Protein AF-A0A947ZCS8-F1 (afdb_monomer)

Secondary structure (DSSP, 8-state):
--EEPTTT-PEEPS--EEGGGTEEE-TTT--EEEGGGTS-S-------------PPPPTTEEEEEETTEEEEEE----THHHHHHHHHHHHHHHHHHHHHHHHHTTT--

Structure (mmCIF, N/CA/C/O backbone):
data_AF-A0A947ZCS8-F1
#
_entry.id   AF-A0A947ZCS8-F1
#
loop_
_atom_site.group_PDB
_atom_site.id
_atom_site.type_symbol
_atom_site.label_atom_id
_atom_site.label_alt_id
_atom_site.label_comp_id
_atom_site.label_asym_id
_atom_site.label_entity_id
_atom_site.label_seq_id
_atom_site.pdbx_PDB_ins_code
_atom_site.Cartn_x
_atom_site.Cartn_y
_atom_site.Cartn_z
_atom_site.occupancy
_atom_site.B_iso_or_equiv
_atom_site.auth_seq_id
_atom_site.auth_comp_id
_atom_site.auth_asym_id
_atom_site.auth_atom_id
_atom_site.pdbx_PDB_model_num
ATOM 1 N N . MET A 1 1 ? -24.624 -8.240 54.701 1.00 46.59 1 MET A N 1
ATOM 2 C CA . MET A 1 1 ? -23.901 -6.955 54.565 1.00 46.59 1 MET A CA 1
ATOM 3 C C . MET A 1 1 ? -24.936 -5.843 54.502 1.00 46.59 1 MET A C 1
ATOM 5 O O . MET A 1 1 ? -25.650 -5.773 53.514 1.00 46.59 1 MET A O 1
ATOM 9 N N . SER A 1 2 ? -25.071 -5.032 55.552 1.00 52.62 2 SER A N 1
ATOM 10 C CA . SER A 1 2 ? -25.944 -3.850 55.554 1.00 52.62 2 SER A CA 1
ATOM 11 C C . SER A 1 2 ? -25.149 -2.638 55.067 1.00 52.62 2 SER A C 1
ATOM 13 O O . SER A 1 2 ? -24.182 -2.234 55.714 1.00 52.62 2 SER A O 1
ATOM 15 N N . THR A 1 3 ? -25.518 -2.061 53.926 1.00 63.78 3 THR A N 1
ATOM 16 C CA . THR A 1 3 ? -24.895 -0.828 53.424 1.00 63.78 3 THR A CA 1
ATOM 17 C C . THR A 1 3 ? -25.665 0.381 53.941 1.00 63.78 3 THR A C 1
ATOM 19 O O . THR A 1 3 ? -26.849 0.546 53.650 1.00 63.78 3 THR A O 1
ATOM 22 N N . ASN A 1 4 ? -25.008 1.235 54.726 1.00 69.75 4 ASN A N 1
ATOM 23 C CA . ASN A 1 4 ? -25.602 2.484 55.199 1.00 69.75 4 ASN A CA 1
ATOM 24 C C . ASN A 1 4 ? -25.656 3.512 54.064 1.00 69.75 4 ASN A C 1
ATOM 26 O O . ASN A 1 4 ? -24.737 3.608 53.251 1.00 69.75 4 ASN A O 1
ATOM 30 N N . CYS A 1 5 ? -26.716 4.317 54.023 1.00 69.31 5 CYS A N 1
ATOM 31 C CA . CYS A 1 5 ? -26.818 5.402 53.057 1.00 69.31 5 CYS A CA 1
ATOM 32 C C . CYS A 1 5 ? -25.745 6.467 53.314 1.00 69.31 5 CYS A C 1
ATOM 34 O O . CYS A 1 5 ? -25.681 7.025 54.408 1.00 69.31 5 CYS A O 1
ATOM 36 N N . ALA A 1 6 ? -24.971 6.831 52.288 1.00 68.50 6 ALA A N 1
ATOM 37 C CA . ALA A 1 6 ? -23.946 7.873 52.394 1.00 68.50 6 ALA A CA 1
ATOM 38 C C . ALA A 1 6 ? -24.508 9.242 52.831 1.00 68.50 6 ALA A C 1
ATOM 40 O O . ALA A 1 6 ? -23.808 10.016 53.479 1.00 68.50 6 ALA A O 1
ATOM 41 N N . LYS A 1 7 ? -25.779 9.532 52.511 1.00 69.75 7 LYS A N 1
ATOM 42 C CA . LYS A 1 7 ? -26.406 10.836 52.768 1.00 69.75 7 LYS A CA 1
ATOM 43 C C . LYS A 1 7 ? -27.170 10.905 54.093 1.00 69.75 7 LYS A C 1
ATOM 45 O O . LYS A 1 7 ? -27.037 11.884 54.813 1.00 69.75 7 LYS A O 1
ATOM 50 N N . CYS A 1 8 ? -27.967 9.886 54.427 1.00 74.12 8 CYS A N 1
ATOM 51 C CA . CYS A 1 8 ? -28.808 9.899 55.635 1.00 74.12 8 CYS A CA 1
ATOM 52 C C . CYS A 1 8 ? -28.356 8.924 56.731 1.00 74.12 8 CYS A C 1
ATOM 54 O O . CYS A 1 8 ? -28.992 8.862 57.779 1.00 74.12 8 CYS A O 1
ATOM 56 N N . LYS A 1 9 ? -27.283 8.154 56.496 1.00 70.62 9 LYS A N 1
ATOM 57 C CA . LYS A 1 9 ? -26.672 7.173 57.414 1.00 70.62 9 LYS A CA 1
ATOM 58 C C . LYS A 1 9 ? -27.597 6.069 57.944 1.00 70.62 9 LYS A C 1
ATOM 60 O O . LYS A 1 9 ? -27.141 5.230 58.712 1.00 70.62 9 LYS A O 1
ATOM 65 N N . LYS A 1 10 ? -28.856 6.013 57.503 1.00 72.94 10 LYS A N 1
ATOM 66 C CA . LYS A 1 10 ? -29.769 4.905 57.798 1.00 72.94 10 LYS A CA 1
ATOM 67 C C . LYS A 1 10 ? -29.370 3.657 57.008 1.00 72.94 10 LYS A C 1
ATOM 69 O O . LYS A 1 10 ? -28.866 3.760 55.885 1.00 72.94 10 LYS A O 1
ATOM 74 N N . THR A 1 11 ? -29.600 2.492 57.604 1.00 67.50 11 THR A N 1
ATOM 75 C CA . THR A 1 11 ? -29.371 1.180 56.993 1.00 67.50 11 THR A CA 1
ATOM 76 C C . THR A 1 11 ? -30.272 1.026 55.772 1.00 67.50 11 THR A C 1
ATOM 78 O O . THR A 1 11 ? -31.490 1.175 55.885 1.00 67.50 11 THR A O 1
ATOM 81 N N . MET A 1 12 ? -29.691 0.778 54.596 1.00 65.88 12 MET A N 1
ATOM 82 C CA . MET A 1 12 ? -30.485 0.443 53.417 1.00 65.88 12 MET A CA 1
ATOM 83 C C . MET A 1 12 ? -30.801 -1.051 53.436 1.00 65.88 12 MET A C 1
ATOM 85 O O . MET A 1 12 ? -29.880 -1.868 53.414 1.00 65.88 12 MET A O 1
ATOM 89 N N . ASP A 1 13 ? -32.088 -1.390 53.455 1.00 60.50 13 ASP A N 1
ATOM 90 C CA . ASP A 1 13 ? -32.547 -2.745 53.156 1.00 60.50 13 ASP A CA 1
ATOM 91 C C . ASP A 1 13 ? -32.549 -2.967 51.639 1.00 60.50 13 ASP A C 1
ATOM 93 O O . ASP A 1 13 ? -32.902 -2.071 50.869 1.00 60.50 13 ASP A O 1
ATOM 97 N N . ALA A 1 14 ? -32.138 -4.157 51.202 1.00 57.62 14 ALA A N 1
ATOM 98 C CA . ALA A 1 14 ? -31.785 -4.491 49.816 1.00 57.62 14 ALA A CA 1
ATOM 99 C C . ALA A 1 14 ? -32.966 -4.537 48.811 1.00 57.62 14 ALA A C 1
ATOM 101 O O . ALA A 1 14 ? -32.847 -5.152 47.753 1.00 57.62 14 ALA A O 1
ATOM 102 N N . ALA A 1 15 ? -34.112 -3.927 49.128 1.00 55.06 15 ALA A N 1
ATOM 103 C CA . ALA A 1 15 ? -35.378 -4.183 48.444 1.00 55.06 15 ALA A CA 1
ATOM 104 C C . ALA A 1 15 ? -35.663 -3.320 47.190 1.00 55.06 15 ALA A C 1
ATOM 106 O O . ALA A 1 15 ? -36.224 -3.877 46.247 1.00 55.06 15 ALA A O 1
ATOM 107 N N . PRO A 1 16 ? -35.283 -2.028 47.069 1.00 62.16 16 PRO A N 1
ATOM 108 C CA . PRO A 1 16 ? -35.516 -1.288 45.827 1.00 62.16 16 PRO A CA 1
ATOM 109 C C . PRO A 1 16 ? -34.217 -1.085 45.034 1.00 62.16 16 PRO A C 1
ATOM 111 O O . PRO A 1 16 ? -33.504 -0.088 45.173 1.00 62.16 16 PRO A O 1
ATOM 114 N N . TYR A 1 17 ? -33.923 -2.052 44.166 1.00 61.19 17 TYR A N 1
ATOM 115 C CA . TYR A 1 17 ? -32.908 -1.943 43.119 1.00 61.19 17 TYR A CA 1
ATOM 116 C C . TYR A 1 17 ? -33.567 -1.479 41.816 1.00 61.19 17 TYR A C 1
ATOM 118 O O . TYR A 1 17 ? -34.459 -2.148 41.294 1.00 61.19 17 TYR A O 1
ATOM 126 N N . SER A 1 18 ? -33.122 -0.339 41.280 1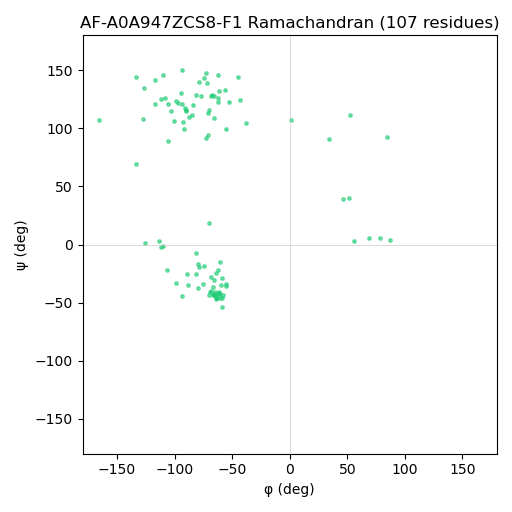.00 63.50 18 SER A N 1
ATOM 127 C CA . SER A 1 18 ? -33.547 0.107 39.952 1.00 63.50 18 SER A CA 1
ATOM 128 C C . SER A 1 18 ? -32.620 -0.498 38.902 1.00 63.50 18 SER A C 1
ATOM 130 O O . SER A 1 18 ? -31.449 -0.118 38.799 1.00 63.50 18 SER A O 1
ATOM 132 N N . LYS A 1 19 ? -33.155 -1.445 38.122 1.00 60.59 19 LYS A N 1
ATOM 133 C CA . LYS A 1 19 ? -32.438 -2.111 37.021 1.00 60.59 19 LYS A CA 1
ATOM 134 C C . LYS A 1 19 ? -31.971 -1.121 35.954 1.00 60.59 19 LYS A C 1
ATOM 136 O O . LYS A 1 19 ? -30.880 -1.283 35.424 1.00 60.59 19 LYS A O 1
ATOM 141 N N . GLU A 1 20 ? -32.751 -0.075 35.689 1.00 60.47 20 GLU A N 1
ATOM 142 C CA . GLU A 1 20 ? -32.446 0.926 34.656 1.00 60.47 20 GLU A CA 1
ATOM 143 C C . GLU A 1 20 ? -31.228 1.791 34.999 1.00 60.47 20 GLU A C 1
ATOM 145 O O . GLU A 1 20 ? -30.531 2.277 34.112 1.00 60.47 20 GLU A O 1
ATOM 150 N N . HIS A 1 21 ? -30.943 1.976 36.289 1.00 58.31 21 HIS A N 1
ATOM 151 C CA . HIS A 1 21 ? -29.848 2.833 36.750 1.00 58.31 21 HIS A CA 1
ATOM 152 C C . HIS A 1 21 ? -28.719 2.074 37.450 1.00 58.31 21 HIS A C 1
ATOM 154 O O . HIS A 1 21 ? -27.782 2.709 37.938 1.00 58.31 21 HIS A O 1
ATOM 160 N N . ASN A 1 22 ? -28.799 0.738 37.516 1.00 68.75 22 ASN A N 1
ATOM 161 C CA . ASN A 1 22 ? -27.834 -0.120 38.214 1.00 68.75 22 ASN A CA 1
ATOM 162 C C . ASN A 1 22 ? -27.481 0.400 39.627 1.00 68.75 22 ASN A C 1
ATOM 164 O O . ASN A 1 22 ? -26.331 0.371 40.082 1.00 68.75 22 ASN A O 1
ATOM 168 N N . ALA A 1 23 ? -28.492 0.914 40.328 1.00 70.88 23 ALA A N 1
ATOM 169 C CA . ALA A 1 23 ? -28.331 1.611 41.595 1.00 70.88 23 ALA A CA 1
ATOM 170 C C . ALA A 1 23 ? -29.343 1.123 42.630 1.00 70.88 23 ALA A C 1
ATOM 172 O O . ALA A 1 23 ? -30.499 0.823 42.321 1.00 70.88 23 ALA A O 1
ATOM 173 N N . LEU A 1 24 ? -28.892 1.074 43.880 1.00 72.44 24 LEU A N 1
ATOM 174 C CA . LEU A 1 24 ? -29.751 0.885 45.038 1.00 72.44 24 LEU A CA 1
ATOM 175 C C . LEU A 1 24 ? -30.372 2.230 45.401 1.00 72.44 24 LEU A C 1
ATOM 177 O O . LEU A 1 24 ? -29.664 3.230 45.544 1.00 72.44 24 LEU A O 1
ATOM 181 N N . VAL A 1 25 ? -31.693 2.261 45.543 1.00 70.56 25 VAL A N 1
ATOM 182 C CA . VAL A 1 25 ? -32.416 3.477 45.917 1.00 70.56 25 VAL A CA 1
ATOM 183 C C . VAL A 1 25 ? -32.618 3.487 47.426 1.00 70.56 25 VAL A C 1
ATOM 185 O O . VAL A 1 25 ? -33.114 2.527 48.008 1.00 70.56 25 VAL A O 1
ATOM 188 N N . CYS A 1 26 ? -32.279 4.587 48.093 1.00 71.56 26 CYS A N 1
ATOM 189 C CA . CYS A 1 26 ? -32.675 4.756 49.484 1.00 71.56 26 CYS A CA 1
ATOM 190 C C . CYS A 1 26 ? -34.184 5.001 49.563 1.00 71.56 26 CYS A C 1
ATOM 192 O O . CYS A 1 26 ? -34.638 6.081 49.189 1.00 71.56 26 CYS A O 1
ATOM 194 N N . GLY A 1 27 ? -34.953 4.072 50.133 1.00 67.44 27 GLY A N 1
ATOM 195 C CA . GLY A 1 27 ? -36.400 4.257 50.315 1.00 67.44 27 GLY A CA 1
ATOM 196 C C . GLY A 1 27 ? -36.789 5.453 51.199 1.00 67.44 27 GLY A C 1
ATOM 197 O O . GLY A 1 27 ? -37.937 5.875 51.180 1.00 67.44 27 GLY A O 1
ATOM 198 N N . HIS A 1 28 ? -35.847 6.023 51.961 1.00 68.75 28 HIS A N 1
ATOM 199 C CA . HIS A 1 28 ? -36.136 7.119 52.888 1.00 68.75 28 HIS A CA 1
ATOM 200 C C . HIS A 1 28 ? -35.795 8.516 52.354 1.00 68.75 28 HIS A C 1
ATOM 202 O O . HIS A 1 28 ? -36.460 9.481 52.711 1.00 68.75 28 HIS A O 1
ATOM 208 N N . CYS A 1 29 ? -34.752 8.652 51.530 1.00 72.06 29 CYS A N 1
ATOM 209 C CA . CYS A 1 29 ? -34.325 9.954 50.996 1.00 72.06 29 CYS A CA 1
ATOM 210 C C . CYS A 1 29 ? -34.225 10.000 49.466 1.00 72.06 29 CYS A C 1
ATOM 212 O O . CYS A 1 29 ? -33.794 11.014 48.922 1.00 72.06 29 CYS A O 1
ATOM 214 N N . GLY A 1 30 ? -34.554 8.904 48.775 1.00 68.56 30 GLY A N 1
ATOM 215 C CA . GLY A 1 30 ? -34.491 8.793 47.315 1.00 68.56 30 GLY A CA 1
ATOM 216 C C . GLY A 1 30 ? -33.074 8.806 46.735 1.00 68.56 30 GLY A C 1
ATOM 217 O O . GLY A 1 30 ? -32.907 8.838 45.521 1.00 68.56 30 GLY A O 1
ATOM 218 N N . TYR A 1 31 ? -32.036 8.799 47.577 1.00 72.38 31 TYR A N 1
ATOM 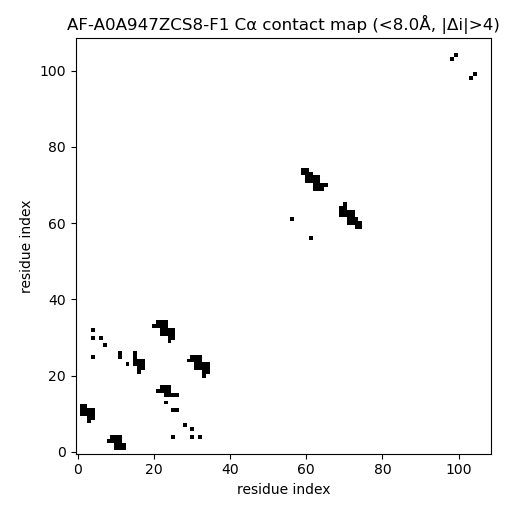219 C CA . TYR A 1 31 ? -30.653 8.838 47.114 1.00 72.38 31 TYR A CA 1
ATOM 220 C C . TYR A 1 31 ? -30.275 7.547 46.376 1.00 72.38 31 TYR A C 1
ATOM 222 O O . TYR A 1 31 ? -30.453 6.455 46.920 1.00 72.38 31 TYR A O 1
ATOM 230 N N . LEU A 1 32 ? -29.725 7.688 45.167 1.00 71.31 32 LEU A N 1
ATOM 231 C CA . LEU A 1 32 ? -29.282 6.587 44.313 1.00 71.31 32 LEU A CA 1
ATOM 232 C C . LEU A 1 32 ? -27.815 6.252 44.594 1.00 71.31 32 LEU A C 1
ATOM 234 O O . LEU A 1 32 ? -26.919 7.048 44.314 1.00 71.31 32 LEU A O 1
ATOM 238 N N . LEU A 1 33 ? -27.566 5.057 45.117 1.00 68.62 33 LEU A N 1
ATOM 239 C CA . LEU A 1 33 ? -26.229 4.526 45.345 1.00 68.62 33 LEU A CA 1
ATOM 240 C C . LEU A 1 33 ? -25.882 3.540 44.222 1.00 68.62 33 LEU A C 1
ATOM 242 O O . LEU A 1 33 ? -26.407 2.427 44.179 1.00 68.62 33 LEU A O 1
ATOM 246 N N . ARG A 1 34 ? -25.005 3.940 43.293 1.00 68.69 34 ARG A N 1
ATOM 247 C CA . ARG A 1 34 ? -24.555 3.054 42.206 1.00 68.69 34 ARG A CA 1
ATOM 248 C C . ARG A 1 34 ? -23.698 1.924 42.760 1.00 68.69 34 ARG A C 1
ATOM 250 O O . ARG A 1 34 ? -22.706 2.172 43.447 1.00 68.69 34 ARG A O 1
ATOM 257 N N . ILE A 1 35 ? -24.053 0.691 42.413 1.00 63.78 35 ILE A N 1
ATOM 258 C CA . ILE A 1 35 ? -23.420 -0.529 42.943 1.00 63.78 35 ILE A CA 1
ATOM 259 C C . ILE A 1 35 ? -21.935 -0.622 42.541 1.00 63.78 35 ILE A C 1
ATOM 261 O O . ILE A 1 35 ? -21.130 -1.202 43.268 1.00 63.78 35 ILE A O 1
ATOM 265 N N . GLU A 1 36 ? -21.540 0.031 41.446 1.00 59.81 36 GLU A N 1
ATOM 266 C CA . GLU A 1 36 ? -20.144 0.170 41.001 1.00 59.81 36 GLU A CA 1
ATOM 267 C C . GLU A 1 36 ? -19.231 0.786 42.069 1.00 59.81 36 GLU A C 1
ATOM 269 O O . GLU A 1 36 ? -18.078 0.391 42.197 1.00 59.81 36 GLU A O 1
ATOM 274 N N . THR A 1 37 ? -19.753 1.701 42.891 1.00 57.00 37 THR A N 1
ATOM 275 C CA . THR A 1 37 ? -18.975 2.346 43.963 1.00 57.00 37 THR A CA 1
ATOM 276 C C . THR A 1 37 ? -18.818 1.475 45.213 1.00 57.00 37 THR A C 1
ATOM 278 O O . THR A 1 37 ? -17.930 1.725 46.025 1.00 57.00 37 THR A O 1
ATOM 281 N N . LEU A 1 38 ? -19.646 0.433 45.363 1.00 56.62 38 LEU A N 1
ATOM 282 C CA . LEU A 1 38 ? -19.566 -0.542 46.457 1.00 56.62 38 LEU A CA 1
ATOM 283 C C . LEU A 1 38 ? -18.655 -1.730 46.119 1.00 56.62 38 LEU A C 1
ATOM 285 O O . LEU A 1 38 ? -18.086 -2.345 47.024 1.00 56.62 38 LEU A O 1
ATOM 289 N N . ARG A 1 39 ? -18.474 -2.048 44.829 1.00 52.00 39 ARG A N 1
ATOM 290 C CA . ARG A 1 39 ? -17.415 -2.961 44.382 1.00 52.00 39 ARG A CA 1
ATOM 291 C C . ARG A 1 39 ? -16.079 -2.240 44.488 1.00 52.00 39 ARG A C 1
ATOM 293 O O . ARG A 1 39 ? -15.633 -1.566 43.5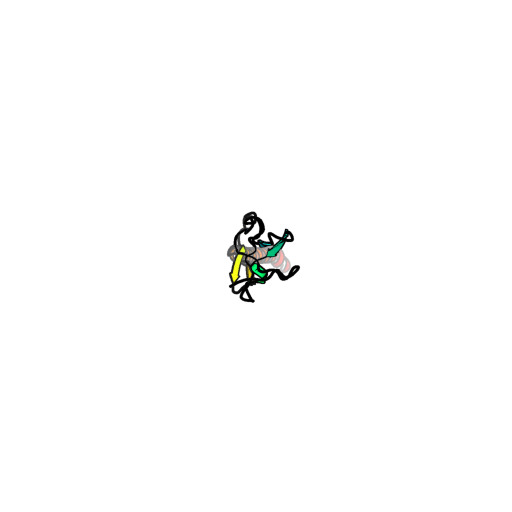66 1.00 52.00 39 ARG A O 1
ATOM 300 N N . GLY A 1 40 ? -15.428 -2.405 45.636 1.00 44.03 40 GLY A N 1
ATOM 301 C CA . GLY A 1 40 ? -14.023 -2.062 45.796 1.00 44.03 40 GLY A CA 1
ATOM 302 C C . GLY A 1 40 ? -13.210 -2.534 44.587 1.00 44.03 40 GLY A C 1
ATOM 303 O O . GLY A 1 40 ? -13.276 -3.701 44.208 1.00 44.03 40 GLY A O 1
ATOM 304 N N . LYS A 1 41 ? -12.500 -1.578 43.974 1.00 50.47 41 LYS A N 1
ATOM 305 C CA . LYS A 1 41 ? -11.433 -1.716 42.971 1.00 50.47 41 LYS A CA 1
ATOM 306 C C . LYS A 1 41 ? -11.108 -3.161 42.559 1.00 50.47 41 LYS A C 1
ATOM 308 O O . LYS A 1 41 ? -10.379 -3.842 43.277 1.00 50.47 41 LYS A O 1
ATOM 313 N N . LYS A 1 42 ? -11.511 -3.555 41.346 1.00 39.38 42 LYS A N 1
ATOM 314 C CA . LYS A 1 42 ? -10.731 -4.444 40.464 1.00 39.38 42 LYS A CA 1
A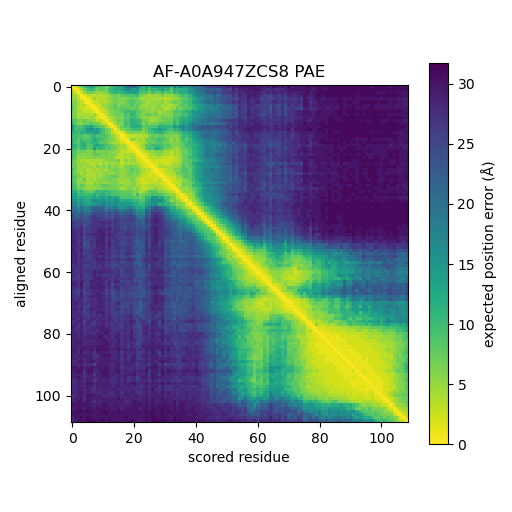TOM 315 C C . LYS A 1 42 ? -11.292 -4.414 39.035 1.00 39.38 42 LYS A C 1
ATOM 317 O O . LYS A 1 42 ? -12.328 -5.003 38.772 1.00 39.38 42 LYS A O 1
ATOM 322 N N . GLY A 1 43 ? -10.549 -3.757 38.143 1.00 37.78 43 GLY A N 1
ATOM 323 C CA . GLY A 1 43 ? -10.454 -4.132 36.729 1.00 37.78 43 GLY A CA 1
ATOM 324 C C . GLY A 1 43 ? -11.532 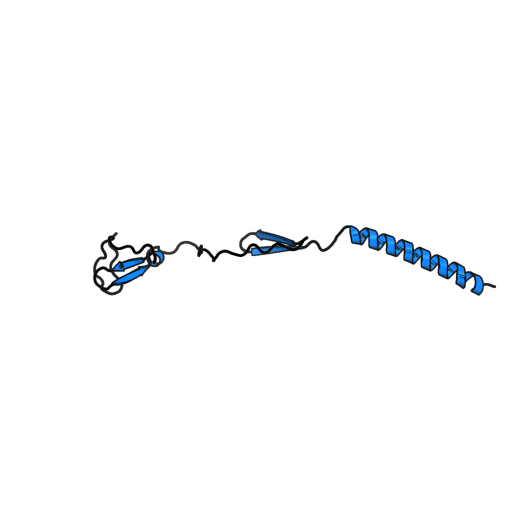-3.615 35.777 1.00 37.78 43 GLY A C 1
ATOM 325 O O . GLY A 1 43 ? -12.517 -4.297 35.554 1.00 37.78 43 GLY A O 1
ATOM 326 N N . ALA A 1 44 ? -11.240 -2.459 35.175 1.00 37.66 44 ALA A N 1
ATOM 327 C CA . ALA A 1 44 ? -11.364 -2.153 33.745 1.00 37.66 44 ALA A CA 1
ATOM 328 C C . ALA A 1 44 ? -12.699 -2.409 33.007 1.00 37.66 44 ALA A C 1
ATOM 330 O O . ALA A 1 44 ? -13.059 -3.539 32.697 1.00 37.66 44 ALA A O 1
ATOM 331 N N . ASP A 1 45 ? -13.331 -1.294 32.627 1.00 47.31 45 ASP A N 1
ATOM 332 C CA . ASP A 1 45 ? -13.871 -1.009 31.290 1.00 47.31 45 ASP A CA 1
ATOM 333 C C . ASP A 1 45 ? -14.438 -2.184 30.483 1.00 47.31 45 ASP A C 1
ATOM 335 O O . ASP A 1 45 ? -13.773 -2.750 29.619 1.00 47.31 45 ASP A O 1
ATOM 339 N N . GLN A 1 46 ? -15.736 -2.428 30.644 1.00 43.62 46 GLN A N 1
ATOM 340 C CA . GLN A 1 46 ? -16.592 -2.763 29.504 1.00 43.62 46 GLN A CA 1
ATOM 341 C C . GLN A 1 46 ? -17.866 -1.930 29.588 1.00 43.62 46 GLN A C 1
ATOM 343 O O . GLN A 1 46 ? -18.963 -2.408 29.857 1.00 43.62 46 GLN A O 1
ATOM 348 N N . GLN A 1 47 ? -17.684 -0.631 29.369 1.00 45.56 47 GLN A N 1
ATOM 349 C CA . GLN A 1 47 ? -18.744 0.211 28.851 1.00 45.56 47 GLN A CA 1
ATOM 350 C C . GLN A 1 47 ? -19.023 -0.289 27.430 1.00 45.56 47 GLN A C 1
ATOM 352 O O . GLN A 1 47 ? -18.169 -0.155 26.553 1.00 45.56 47 GLN A O 1
ATOM 357 N N . GLU A 1 48 ? -20.172 -0.937 27.221 1.00 47.28 48 GLU A N 1
ATOM 358 C CA . GLU A 1 48 ? -20.661 -1.287 25.887 1.00 47.28 48 GLU A CA 1
ATOM 359 C C . GLU A 1 48 ? -20.735 -0.002 25.054 1.00 47.28 48 GLU A C 1
ATOM 361 O O . GLU A 1 48 ? -21.639 0.825 25.186 1.00 47.28 48 GLU A O 1
ATOM 366 N N . SER A 1 49 ? -19.711 0.204 24.227 1.00 48.19 49 SER A N 1
ATOM 367 C CA . SER A 1 49 ? -19.685 1.251 23.222 1.00 48.19 49 SER A CA 1
ATOM 368 C C . SER A 1 49 ? -20.823 0.983 22.243 1.00 48.19 49 SER A C 1
ATOM 370 O O . SER A 1 49 ? -20.894 -0.116 21.688 1.00 48.19 49 SER A O 1
ATOM 372 N N . GLY A 1 50 ? -21.688 1.976 22.027 1.00 47.09 50 GLY A N 1
ATOM 373 C CA . GLY A 1 50 ? -22.791 1.911 21.069 1.00 47.09 50 GLY A CA 1
ATOM 374 C C . GLY A 1 50 ? -22.373 1.313 19.723 1.00 47.09 50 GLY A C 1
ATOM 375 O O . GLY A 1 50 ? -21.242 1.504 19.275 1.00 47.09 50 GLY A O 1
ATOM 376 N N . GLY A 1 51 ? -23.294 0.558 19.116 1.00 49.78 51 GLY A N 1
ATOM 377 C CA . GLY A 1 51 ? -23.086 -0.250 17.913 1.00 49.78 51 GLY A CA 1
ATOM 378 C C . GLY A 1 51 ? -22.166 0.413 16.891 1.00 49.78 51 GLY A C 1
ATOM 379 O O . GLY A 1 51 ? -22.546 1.354 16.195 1.00 49.78 51 GLY A O 1
ATOM 380 N N . ARG A 1 52 ? -20.931 -0.084 16.813 1.00 61.06 52 ARG A N 1
ATOM 381 C CA . ARG A 1 52 ? -19.936 0.390 15.857 1.00 61.06 52 ARG A CA 1
ATOM 382 C C . ARG A 1 52 ? -20.387 -0.060 14.470 1.00 61.06 52 ARG A C 1
ATOM 384 O O . ARG A 1 52 ? -20.462 -1.261 14.213 1.00 61.06 52 ARG A O 1
ATOM 391 N N . LEU A 1 53 ? -20.699 0.892 13.588 1.00 59.75 53 LEU A N 1
ATOM 392 C CA . LEU A 1 53 ? -20.959 0.605 12.177 1.00 59.75 53 LEU A CA 1
ATOM 393 C C . LEU A 1 53 ? -19.777 -0.203 11.625 1.00 59.75 53 LEU A C 1
ATOM 395 O O . LEU A 1 53 ? -18.630 0.243 11.705 1.00 59.75 53 LEU A O 1
ATOM 399 N N . GLN A 1 54 ? -20.045 -1.392 11.083 1.00 66.25 54 GLN A N 1
ATOM 400 C CA . GLN A 1 54 ? -19.027 -2.158 10.372 1.00 66.25 54 GLN A CA 1
ATOM 401 C C . GLN A 1 54 ? -18.737 -1.445 9.050 1.00 66.25 54 GLN A C 1
ATOM 403 O O . GLN A 1 54 ? -19.450 -1.610 8.064 1.00 66.25 54 GLN A O 1
ATOM 408 N N . VAL A 1 55 ? -17.710 -0.598 9.050 1.00 73.88 55 VAL A N 1
ATOM 409 C CA . VAL A 1 55 ? -17.194 0.021 7.829 1.00 73.88 55 VAL A CA 1
ATOM 410 C C . VAL A 1 55 ? -16.352 -1.030 7.097 1.00 73.88 55 VAL A C 1
ATOM 412 O O . VAL A 1 55 ? -15.472 -1.628 7.724 1.00 73.88 55 VAL A O 1
ATOM 415 N N . PRO A 1 56 ? -16.594 -1.284 5.800 1.00 72.88 56 PRO A N 1
ATOM 416 C CA . PRO A 1 56 ? -15.789 -2.228 5.038 1.00 72.88 56 PRO A CA 1
ATOM 417 C C . PRO A 1 56 ? -14.330 -1.763 4.991 1.00 72.88 56 PRO A C 1
ATOM 419 O O . PRO A 1 56 ? -14.042 -0.598 4.710 1.00 72.88 56 PRO A O 1
ATOM 422 N N . LEU A 1 57 ? -13.402 -2.679 5.269 1.00 74.50 57 LEU A N 1
ATOM 423 C CA . LEU A 1 57 ? -11.975 -2.378 5.207 1.00 74.50 57 LEU A CA 1
ATOM 424 C C . LEU A 1 57 ? -11.531 -2.226 3.739 1.00 74.50 57 LEU A C 1
ATOM 426 O O . LEU A 1 57 ? -11.932 -3.032 2.892 1.00 74.50 57 LEU A O 1
ATOM 430 N N . PRO A 1 58 ? -10.674 -1.238 3.420 1.00 74.31 58 PRO A N 1
ATOM 431 C CA . PRO A 1 58 ? -10.065 -1.135 2.100 1.00 74.31 58 PRO A CA 1
ATOM 432 C C . PRO A 1 58 ? -9.185 -2.361 1.809 1.00 74.31 58 PRO A C 1
ATOM 434 O O . PRO A 1 58 ? -8.544 -2.925 2.702 1.00 74.31 58 PRO A O 1
ATOM 437 N N . LYS A 1 59 ? -9.146 -2.782 0.538 1.00 71.94 59 LYS A N 1
ATOM 438 C CA . LYS A 1 59 ? -8.341 -3.931 0.091 1.00 71.94 59 LYS A CA 1
ATOM 439 C C . LYS A 1 59 ? -6.865 -3.713 0.459 1.00 71.94 59 LYS A C 1
ATOM 441 O O . LYS A 1 59 ? -6.321 -2.643 0.214 1.00 71.94 59 LYS A O 1
ATOM 446 N N . GLY A 1 60 ? -6.221 -4.730 1.037 1.00 72.12 60 GLY A N 1
ATOM 447 C CA . GLY A 1 60 ? -4.795 -4.685 1.399 1.00 72.12 60 GLY A CA 1
ATOM 448 C C . GLY A 1 60 ? -4.475 -4.095 2.779 1.00 72.12 60 GLY A C 1
ATOM 449 O O . GLY A 1 60 ? -3.296 -3.994 3.125 1.00 72.12 60 GLY A O 1
ATOM 450 N N . VAL A 1 61 ? -5.495 -3.747 3.575 1.00 78.25 61 VAL A N 1
ATOM 451 C CA . VAL A 1 61 ? -5.339 -3.312 4.970 1.00 78.25 61 VAL A CA 1
ATOM 452 C C . VAL A 1 61 ? -5.841 -4.398 5.916 1.00 78.25 61 VAL A C 1
ATOM 454 O O . VAL A 1 61 ? -6.978 -4.852 5.824 1.00 78.25 61 VAL A O 1
ATOM 457 N N . THR A 1 62 ? -4.987 -4.791 6.857 1.00 78.56 62 THR A N 1
ATOM 458 C CA . THR A 1 62 ? -5.313 -5.752 7.919 1.00 78.56 62 THR A CA 1
ATOM 459 C C . THR A 1 62 ? -5.204 -5.054 9.265 1.00 78.56 62 THR A C 1
ATOM 461 O O . THR A 1 62 ? -4.143 -4.536 9.612 1.00 78.56 62 THR A O 1
ATOM 464 N N . LEU A 1 63 ? -6.306 -5.026 10.014 1.00 78.12 63 LEU A N 1
ATOM 465 C CA . LEU A 1 63 ? -6.360 -4.494 11.374 1.00 78.12 63 LEU A CA 1
ATOM 466 C C . LEU A 1 63 ? -6.270 -5.668 12.354 1.00 78.12 63 LEU A C 1
ATOM 468 O O . LEU A 1 63 ? -7.082 -6.587 12.276 1.00 78.12 63 LEU A O 1
ATOM 472 N N . SER A 1 64 ? -5.296 -5.646 13.264 1.00 74.94 64 SER A N 1
ATOM 473 C CA . SER A 1 64 ? -5.163 -6.637 14.340 1.00 74.94 64 SER A CA 1
ATOM 474 C C . SER A 1 64 ? -5.081 -5.929 15.689 1.00 74.94 64 SER A C 1
ATOM 476 O O . SER A 1 64 ? -4.368 -4.936 15.827 1.00 74.94 64 SER A O 1
ATOM 478 N N . GLY A 1 65 ? -5.824 -6.416 16.681 1.00 74.62 65 GLY A N 1
ATOM 479 C CA . GLY A 1 65 ? -5.718 -5.950 18.062 1.00 74.62 65 GLY A CA 1
ATOM 480 C C . GLY A 1 65 ? -4.719 -6.815 18.820 1.00 74.62 65 GLY A C 1
ATOM 481 O O . GLY A 1 65 ? -5.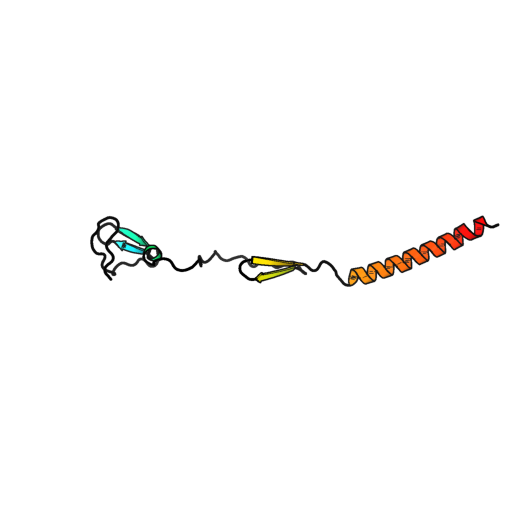070 -7.907 19.258 1.00 74.62 65 GLY A O 1
ATOM 482 N N . GLU A 1 66 ? -3.484 -6.347 18.987 1.00 78.69 66 GLU A N 1
ATOM 483 C CA . GLU A 1 66 ? -2.459 -7.054 19.762 1.00 78.69 66 GLU A CA 1
ATOM 484 C C . GLU A 1 66 ? -2.141 -6.266 21.038 1.00 78.69 66 GLU A C 1
ATOM 486 O O . GLU A 1 66 ? -1.788 -5.091 20.982 1.00 78.69 66 GLU A O 1
ATOM 491 N N . LYS A 1 67 ? -2.251 -6.920 22.205 1.00 73.94 67 LYS A N 1
ATOM 492 C CA . LYS A 1 67 ? -1.813 -6.393 23.517 1.00 73.94 67 LYS A CA 1
ATOM 493 C C . LYS A 1 67 ? -2.338 -4.986 23.861 1.00 73.94 67 LYS A C 1
ATOM 495 O O . LYS A 1 67 ? -1.616 -4.169 24.422 1.00 73.94 67 LYS A O 1
ATOM 500 N N . GLY A 1 68 ? -3.598 -4.701 23.529 1.00 80.62 68 GLY A N 1
ATOM 501 C CA . GLY A 1 68 ? -4.220 -3.398 23.800 1.00 80.62 68 GLY A CA 1
ATOM 502 C C . GLY A 1 68 ? -3.833 -2.289 22.816 1.00 80.62 68 GLY A C 1
ATOM 503 O O . GLY A 1 68 ? -4.256 -1.152 23.000 1.00 80.62 68 GLY A O 1
ATOM 504 N N . ALA A 1 69 ? -3.078 -2.607 21.761 1.00 73.94 69 ALA A N 1
ATOM 505 C CA . ALA A 1 69 ? -2.757 -1.690 20.677 1.00 73.94 69 ALA A CA 1
ATOM 506 C C . ALA A 1 69 ? -3.477 -2.092 19.382 1.00 73.94 69 ALA A C 1
ATOM 508 O O . ALA A 1 69 ? -3.660 -3.274 19.076 1.00 73.94 69 ALA A O 1
ATOM 509 N N . LEU A 1 70 ? -3.865 -1.085 18.599 1.00 83.25 70 LEU A N 1
ATOM 510 C CA . LEU A 1 70 ? -4.369 -1.280 17.246 1.00 83.25 70 LEU A CA 1
ATOM 511 C C . LEU A 1 70 ? -3.178 -1.348 16.285 1.00 83.25 70 LEU A C 1
ATOM 513 O O . LEU A 1 70 ? -2.499 -0.348 16.062 1.00 83.25 70 LEU A O 1
ATOM 517 N N . VAL A 1 71 ? -2.932 -2.521 15.708 1.00 81.44 71 VAL A N 1
ATOM 518 C CA . VAL A 1 71 ? -1.884 -2.733 14.709 1.00 81.44 71 VAL A CA 1
ATOM 519 C C . VAL A 1 71 ? -2.502 -2.661 13.318 1.00 81.44 71 VAL A C 1
ATOM 521 O O . VAL A 1 71 ? -3.393 -3.440 12.975 1.00 81.44 71 VAL A O 1
ATOM 524 N N . ILE A 1 72 ? -2.003 -1.733 12.503 1.00 83.25 72 ILE A N 1
ATOM 525 C CA . ILE A 1 72 ? -2.403 -1.561 11.104 1.00 83.25 72 ILE A CA 1
ATOM 526 C C . ILE A 1 72 ? -1.301 -2.159 10.228 1.00 83.25 72 ILE A C 1
ATOM 528 O O . ILE A 1 72 ? -0.175 -1.666 10.220 1.00 83.25 72 ILE A O 1
ATOM 532 N N . ARG A 1 73 ? -1.611 -3.230 9.492 1.00 82.50 73 ARG A N 1
ATOM 533 C CA . ARG A 1 73 ? -0.698 -3.843 8.517 1.00 82.50 73 ARG A CA 1
ATOM 534 C C . ARG A 1 73 ? -1.155 -3.492 7.108 1.00 82.50 73 ARG A C 1
ATOM 536 O O . ARG A 1 73 ? -2.272 -3.840 6.721 1.00 82.50 73 ARG A O 1
ATOM 543 N N . THR A 1 74 ? -0.283 -2.837 6.348 1.00 83.50 74 THR A N 1
ATOM 544 C CA . THR A 1 74 ? -0.498 -2.504 4.935 1.00 83.50 74 THR A CA 1
ATOM 545 C C . THR A 1 74 ? 0.542 -3.210 4.070 1.00 83.50 74 THR A C 1
ATOM 547 O O . THR A 1 74 ? 1.707 -3.351 4.451 1.00 83.50 74 THR A O 1
ATOM 550 N N . ARG A 1 75 ? 0.124 -3.695 2.897 1.00 78.69 75 ARG A N 1
ATOM 551 C CA . ARG A 1 75 ? 1.038 -4.300 1.925 1.00 78.69 75 ARG A CA 1
ATOM 552 C C . ARG A 1 75 ? 1.514 -3.232 0.941 1.00 78.69 75 ARG A C 1
ATOM 554 O O . ARG A 1 75 ? 0.771 -2.840 0.055 1.00 78.69 75 ARG A O 1
ATOM 561 N N . TRP A 1 76 ? 2.762 -2.797 1.091 1.00 76.50 76 TRP A N 1
ATOM 562 C CA . TRP A 1 76 ? 3.376 -1.766 0.242 1.00 76.50 76 TRP A CA 1
ATOM 563 C C . TRP A 1 76 ? 3.846 -2.282 -1.121 1.00 76.50 76 TRP A C 1
ATOM 565 O O . TRP A 1 76 ? 4.050 -1.497 -2.038 1.00 76.50 76 TRP A O 1
ATOM 575 N N . PHE A 1 77 ? 4.038 -3.598 -1.255 1.00 78.38 77 PHE A N 1
ATOM 576 C CA . PHE A 1 77 ? 4.673 -4.190 -2.427 1.00 78.38 77 PHE A CA 1
ATOM 577 C C . PHE A 1 77 ? 3.807 -5.298 -3.035 1.00 78.38 77 PHE A C 1
ATOM 579 O O . PHE A 1 77 ? 3.637 -6.394 -2.478 1.00 78.38 77 PHE A O 1
ATOM 586 N N . GLU A 1 78 ? 3.234 -4.997 -4.196 1.00 81.62 78 GLU A N 1
ATOM 587 C CA . GLU A 1 78 ? 2.563 -5.969 -5.050 1.00 81.62 78 GLU A CA 1
ATOM 588 C C . GLU A 1 78 ? 3.516 -6.536 -6.106 1.00 81.62 78 GLU A C 1
ATOM 590 O O . GLU A 1 78 ? 4.451 -5.883 -6.560 1.00 81.62 78 GLU A O 1
ATOM 595 N N . LYS A 1 79 ? 3.275 -7.785 -6.522 1.00 86.50 79 LYS A N 1
ATOM 596 C CA . LYS A 1 79 ? 4.102 -8.460 -7.538 1.00 86.50 79 LYS A CA 1
ATOM 597 C C . LYS A 1 79 ? 4.056 -7.751 -8.901 1.00 86.50 79 LYS A C 1
ATOM 599 O O . LYS A 1 79 ? 4.974 -7.913 -9.696 1.00 86.50 79 LYS A O 1
ATOM 604 N N . SER A 1 80 ? 3.017 -6.956 -9.149 1.00 85.81 80 SER A N 1
ATOM 605 C CA . SER A 1 80 ? 2.858 -6.107 -10.334 1.00 85.81 80 SER A CA 1
ATOM 606 C C . SER A 1 80 ? 4.037 -5.152 -10.535 1.00 85.81 80 SER A C 1
ATOM 608 O O . SER A 1 80 ? 4.472 -4.970 -11.670 1.00 85.81 80 SER A O 1
ATOM 610 N N . TYR A 1 81 ? 4.628 -4.626 -9.457 1.00 89.44 81 TYR A N 1
ATOM 611 C CA . TYR A 1 81 ? 5.788 -3.736 -9.549 1.00 89.44 81 TYR A CA 1
ATOM 612 C C . TYR A 1 81 ? 7.042 -4.428 -10.090 1.00 89.44 81 TYR A C 1
ATOM 614 O O . TYR A 1 81 ? 7.833 -3.788 -10.774 1.00 89.44 81 TYR A O 1
ATOM 622 N N . LEU A 1 82 ? 7.215 -5.734 -9.852 1.00 91.31 82 LEU A N 1
ATOM 623 C CA . LEU A 1 82 ? 8.341 -6.489 -10.415 1.00 91.31 82 LEU A CA 1
ATOM 624 C C . LEU A 1 82 ? 8.204 -6.662 -11.930 1.00 91.31 82 LEU A C 1
ATOM 626 O O . LEU A 1 82 ? 9.182 -6.518 -12.657 1.00 91.31 82 LEU A O 1
ATOM 630 N N . ILE A 1 83 ? 6.986 -6.937 -12.406 1.00 94.62 83 ILE A N 1
ATOM 631 C CA . ILE A 1 83 ? 6.702 -7.051 -13.843 1.00 94.62 83 ILE A CA 1
ATOM 632 C C . ILE A 1 83 ? 6.890 -5.691 -14.517 1.00 94.62 83 ILE A C 1
ATOM 634 O O . ILE A 1 83 ? 7.519 -5.617 -15.568 1.00 94.62 83 ILE A O 1
ATOM 638 N N . LEU A 1 84 ? 6.395 -4.619 -13.889 1.00 94.75 84 LEU A N 1
ATOM 639 C CA . LEU A 1 84 ? 6.570 -3.260 -14.391 1.00 94.75 84 LEU A CA 1
ATOM 640 C C . LEU A 1 84 ? 8.054 -2.885 -14.476 1.00 94.75 84 LEU A C 1
ATOM 642 O O . LEU A 1 84 ? 8.479 -2.395 -15.514 1.00 94.75 84 LEU A O 1
ATOM 646 N N . ALA A 1 85 ? 8.844 -3.175 -13.438 1.00 95.25 85 ALA A N 1
ATOM 647 C CA . ALA A 1 85 ? 10.282 -2.905 -13.423 1.00 95.25 85 ALA A CA 1
ATOM 648 C C . ALA A 1 85 ? 11.034 -3.659 -14.535 1.00 95.25 85 ALA A C 1
ATOM 650 O O . ALA A 1 85 ? 11.886 -3.085 -15.218 1.00 95.25 85 ALA A O 1
ATOM 651 N N . LEU A 1 86 ? 10.696 -4.936 -14.753 1.00 96.81 86 LEU A N 1
ATOM 652 C CA . LEU A 1 86 ? 11.265 -5.731 -15.843 1.00 96.81 86 LEU A CA 1
ATOM 653 C C . LEU A 1 86 ? 10.894 -5.146 -17.210 1.00 96.81 86 LEU A C 1
ATOM 655 O O . LEU A 1 86 ? 11.759 -4.993 -18.069 1.00 96.81 86 LEU A O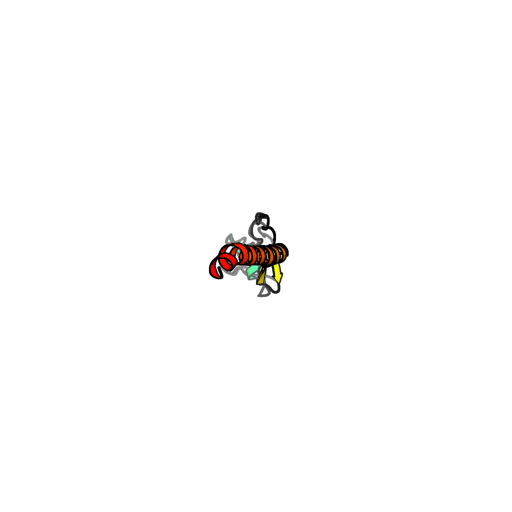 1
ATOM 659 N N . PHE A 1 87 ? 9.619 -4.800 -17.396 1.00 96.75 87 PHE A N 1
ATOM 660 C CA . PHE A 1 87 ? 9.138 -4.177 -18.623 1.00 96.75 87 PHE A CA 1
ATOM 661 C C . PHE A 1 87 ? 9.866 -2.859 -18.898 1.00 96.75 87 PHE A C 1
ATOM 663 O O . PHE A 1 87 ? 10.349 -2.662 -20.008 1.00 96.75 87 PHE A O 1
ATOM 670 N N . THR A 1 88 ? 10.012 -1.995 -17.888 1.00 97.31 88 THR A N 1
ATOM 671 C CA . THR A 1 88 ? 10.725 -0.723 -18.044 1.00 97.31 88 THR A CA 1
ATOM 672 C C . THR A 1 88 ? 12.186 -0.930 -18.419 1.00 97.31 88 THR A C 1
ATOM 674 O O . THR A 1 88 ? 12.659 -0.252 -19.316 1.00 97.31 88 THR A O 1
ATOM 677 N N . LEU A 1 89 ? 12.885 -1.900 -17.818 1.00 97.69 89 LEU A N 1
ATOM 678 C CA . LEU A 1 89 ? 14.283 -2.191 -18.157 1.00 97.69 89 LEU A CA 1
ATOM 679 C C . LEU A 1 89 ? 14.448 -2.689 -19.596 1.00 97.69 89 LEU A C 1
ATOM 681 O O . LEU A 1 89 ? 15.345 -2.244 -20.306 1.00 97.69 89 LEU A O 1
ATOM 685 N N . LEU A 1 90 ? 13.585 -3.610 -20.028 1.00 97.56 90 LEU A N 1
ATOM 686 C CA . LEU A 1 90 ? 13.634 -4.147 -21.388 1.00 97.56 90 LEU A CA 1
ATOM 687 C C . LEU A 1 90 ? 13.284 -3.080 -22.424 1.00 97.56 90 LEU A C 1
ATOM 689 O O . LEU A 1 90 ? 13.942 -2.986 -23.457 1.00 97.56 90 LEU A O 1
ATOM 693 N N . PHE A 1 91 ? 12.255 -2.282 -22.146 1.00 97.38 91 PHE A N 1
ATOM 694 C CA . PHE A 1 91 ? 11.792 -1.251 -23.062 1.00 97.38 91 PHE A CA 1
ATOM 695 C C . PHE A 1 91 ? 12.789 -0.093 -23.169 1.00 97.38 91 PHE A C 1
ATOM 697 O O . PHE A 1 91 ? 13.096 0.342 -24.276 1.00 97.38 91 PHE A O 1
ATOM 704 N N . ASP A 1 92 ? 13.346 0.357 -22.044 1.00 96.94 92 ASP A N 1
ATOM 705 C CA . ASP A 1 92 ? 14.367 1.408 -22.013 1.00 96.94 92 ASP A CA 1
ATOM 706 C C . ASP A 1 92 ? 15.664 0.943 -22.693 1.00 96.94 92 ASP A C 1
ATOM 708 O O . ASP A 1 92 ? 16.217 1.643 -23.539 1.00 96.94 92 ASP A O 1
ATOM 712 N N . GLY A 1 93 ? 16.090 -0.301 -22.441 1.00 96.75 93 GLY A N 1
ATOM 713 C CA . GLY A 1 93 ? 17.224 -0.904 -23.144 1.00 96.75 93 GLY A CA 1
ATOM 714 C C . GLY A 1 93 ? 17.002 -1.019 -24.657 1.00 96.75 93 GLY A C 1
ATOM 715 O O . GLY A 1 93 ? 17.898 -0.700 -25.440 1.00 96.75 93 GLY A O 1
ATOM 716 N N . ALA A 1 94 ? 15.803 -1.424 -25.085 1.00 96.56 94 ALA A N 1
ATOM 717 C CA . ALA A 1 94 ? 15.449 -1.492 -26.501 1.00 96.56 94 ALA A CA 1
ATOM 718 C C . ALA A 1 94 ? 15.434 -0.103 -27.160 1.00 96.56 94 ALA A C 1
ATOM 720 O O . ALA A 1 94 ? 15.937 0.042 -28.273 1.00 96.56 94 ALA A O 1
ATOM 721 N N . LEU A 1 95 ? 14.914 0.922 -26.474 1.00 95.62 95 LEU A N 1
ATOM 722 C CA . LEU A 1 95 ? 14.955 2.306 -26.952 1.00 95.62 95 LEU A CA 1
ATOM 723 C C . LEU A 1 95 ? 16.391 2.816 -27.060 1.00 95.62 95 LEU A C 1
ATOM 725 O O . LEU A 1 95 ? 16.757 3.362 -28.097 1.00 95.62 95 LEU A O 1
ATOM 729 N N . ALA A 1 96 ? 17.219 2.605 -26.038 1.00 95.00 96 ALA A N 1
ATOM 730 C CA . ALA A 1 96 ? 18.622 3.004 -26.066 1.00 95.00 96 ALA A CA 1
ATOM 731 C C . ALA A 1 96 ? 19.372 2.351 -27.241 1.00 95.00 96 ALA A C 1
ATOM 733 O O . ALA A 1 96 ? 20.105 3.028 -27.966 1.00 95.00 96 ALA A O 1
ATOM 734 N N . LEU A 1 97 ? 19.143 1.058 -27.492 1.00 94.44 97 LEU A N 1
ATOM 735 C CA . LEU A 1 97 ? 19.726 0.352 -28.63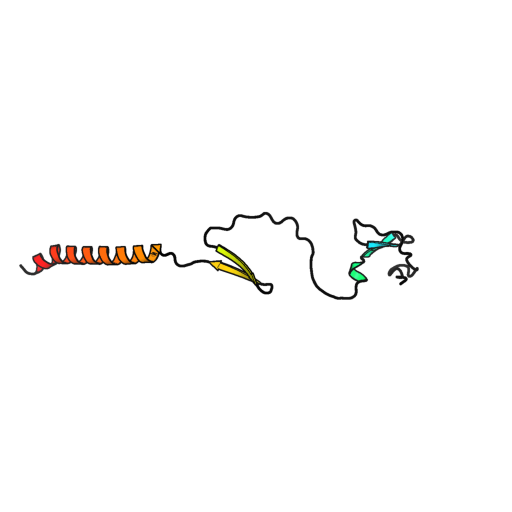5 1.00 94.44 97 LEU A CA 1
ATOM 736 C C . LEU A 1 97 ? 19.206 0.912 -29.966 1.00 94.44 97 LEU A C 1
ATOM 738 O O . LEU A 1 97 ? 19.988 1.169 -30.878 1.00 94.44 97 LEU A O 1
ATOM 742 N N . TRP A 1 98 ? 17.902 1.172 -30.070 1.00 94.19 98 TRP A N 1
ATOM 743 C CA . TRP A 1 98 ? 17.318 1.779 -31.263 1.00 94.19 98 TRP A CA 1
ATOM 744 C C . TRP A 1 98 ? 17.951 3.140 -31.557 1.00 94.19 98 TRP A C 1
ATOM 746 O O . TRP A 1 98 ? 18.461 3.357 -32.656 1.00 94.19 98 TRP A O 1
ATOM 756 N N . TYR A 1 99 ? 17.957 4.052 -30.584 1.00 92.50 99 TYR A N 1
ATOM 757 C CA . TYR A 1 99 ? 18.500 5.401 -30.752 1.00 92.50 99 TYR A CA 1
ATOM 758 C C . TYR A 1 99 ? 19.993 5.384 -31.084 1.00 92.50 99 TYR A C 1
ATOM 760 O O . TYR A 1 99 ? 20.431 6.128 -31.958 1.00 92.50 99 TYR A O 1
ATOM 768 N N . THR A 1 100 ? 20.771 4.510 -30.443 1.00 91.06 100 THR A N 1
ATOM 769 C CA . THR A 1 100 ? 22.198 4.363 -30.761 1.00 91.06 100 THR A CA 1
ATOM 770 C C . THR A 1 100 ? 22.421 3.788 -32.157 1.00 91.06 100 THR A C 1
ATOM 772 O O . THR A 1 100 ? 23.324 4.247 -32.844 1.00 91.06 100 THR A O 1
ATOM 775 N N . SER A 1 101 ? 21.586 2.859 -32.632 1.00 87.88 101 SER A N 1
ATOM 776 C CA . SER A 1 101 ? 21.681 2.362 -34.011 1.00 87.88 101 SER A CA 1
ATOM 777 C C . SER A 1 101 ? 21.304 3.423 -35.048 1.00 87.88 101 SER A C 1
ATOM 779 O O . SER A 1 101 ? 21.974 3.540 -36.067 1.00 87.88 101 SER A O 1
ATOM 781 N N . LEU A 1 102 ? 20.272 4.226 -34.776 1.00 87.44 102 LEU A N 1
ATOM 782 C CA . LEU A 1 102 ? 19.728 5.175 -35.744 1.00 87.44 102 LEU A CA 1
ATOM 783 C C . LEU A 1 102 ? 20.560 6.459 -35.832 1.00 87.44 102 LEU A C 1
ATOM 785 O O . LEU A 1 102 ? 20.747 6.973 -36.921 1.00 87.44 102 LEU A O 1
ATOM 789 N N . PHE A 1 103 ? 21.086 6.955 -34.709 1.00 84.56 103 PHE A N 1
ATOM 790 C CA . PHE A 1 103 ? 21.874 8.196 -34.675 1.00 84.56 103 PHE A CA 1
ATOM 791 C C . PHE A 1 103 ? 23.378 7.970 -34.488 1.00 84.56 103 PHE A C 1
ATOM 793 O O . PHE A 1 103 ? 24.176 8.844 -34.812 1.00 84.56 103 PHE A O 1
ATOM 800 N N . GLY A 1 104 ? 23.789 6.822 -33.945 1.00 74.19 104 GLY A N 1
ATOM 801 C CA . GLY A 1 104 ? 25.201 6.512 -33.713 1.00 74.19 104 GLY A CA 1
ATOM 802 C C . GLY A 1 104 ? 25.928 5.995 -34.953 1.00 74.19 104 GLY A C 1
ATOM 803 O O . GLY A 1 104 ? 27.137 6.180 -35.046 1.00 74.19 104 GLY A O 1
ATOM 804 N N . LEU A 1 105 ? 25.218 5.392 -35.916 1.00 66.19 105 LEU A N 1
ATOM 805 C CA . LEU A 1 105 ? 25.810 4.977 -37.194 1.00 66.19 105 LEU A CA 1
ATOM 806 C C . LEU A 1 105 ? 26.065 6.167 -38.133 1.00 66.19 105 LEU A C 1
ATOM 808 O O . LEU A 1 105 ? 27.087 6.184 -38.812 1.00 66.19 105 LEU A O 1
ATOM 812 N N . ASP A 1 106 ? 25.207 7.188 -38.101 1.00 63.19 106 ASP A N 1
ATOM 813 C CA . ASP A 1 106 ? 25.351 8.397 -38.928 1.00 63.19 106 ASP A CA 1
ATOM 814 C C . ASP A 1 106 ? 26.468 9.338 -38.443 1.00 63.19 106 ASP A C 1
ATOM 816 O O . ASP A 1 106 ? 26.944 10.178 -39.196 1.00 63.19 106 ASP A O 1
ATOM 820 N N . ALA A 1 107 ? 26.917 9.205 -37.192 1.00 59.94 107 ALA A N 1
ATOM 821 C CA . ALA A 1 107 ? 27.994 10.027 -36.634 1.00 59.94 107 ALA A CA 1
ATOM 822 C C . ALA A 1 107 ? 29.411 9.540 -37.010 1.00 59.94 107 ALA A C 1
ATOM 824 O O . ALA A 1 107 ? 30.392 10.200 -36.665 1.00 59.94 107 ALA A O 1
ATOM 825 N N . VAL A 1 108 ? 29.530 8.376 -37.663 1.00 59.75 108 VAL A N 1
ATOM 826 C CA . VAL A 1 108 ? 30.813 7.728 -38.012 1.00 59.75 108 VAL A CA 1
ATOM 827 C C . VAL A 1 108 ? 31.070 7.716 -39.535 1.00 59.75 108 VAL A C 1
ATOM 829 O O . VAL A 1 108 ? 32.133 7.266 -39.963 1.00 59.75 108 VAL A O 1
ATOM 832 N N . GLY A 1 109 ? 30.143 8.231 -40.354 1.00 49.91 109 GLY A N 1
ATOM 833 C CA . GLY A 1 109 ? 30.293 8.414 -41.810 1.00 49.91 109 GLY A CA 1
ATOM 834 C C . GLY A 1 109 ? 30.491 9.871 -42.201 1.00 49.91 109 GLY A C 1
ATOM 835 O O . GLY A 1 109 ? 31.240 10.105 -43.176 1.00 49.91 109 GLY A O 1
#

pLDDT: mean 71.79, std 15.7, range [37.6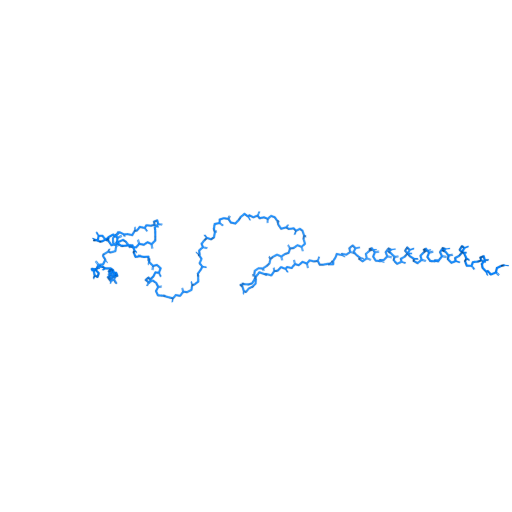6, 97.69]

Solvent-accessible surface area (backbone atoms only — not comparable to full-atom values): 7198 Å² total; per-residue (Å²): 138,80,54,56,37,93,86,77,62,48,74,46,72,94,76,52,64,42,79,93,69,54,18,42,41,34,91,85,77,66,49,71,46,49,52,72,79,71,55,72,89,79,81,80,89,80,76,82,70,74,88,74,78,87,70,83,74,60,91,66,58,46,81,44,82,55,95,94,38,84,43,78,47,70,72,91,77,62,74,65,57,58,54,50,52,52,49,49,52,54,51,52,51,51,48,53,52,50,52,44,58,68,56,52,57,68,74,78,115

Nearest PDB structures (foldseek):
  3ic3-assembly3_D  TM=3.017E-01  e=2.262E+00  Rhodopseudomonas palustris
  3ic3-assembly3_C  TM=3.002E-01  e=2.415E+00  Rhodopseudomonas palustris

Foldseek 3Di:
DFDADPPPRHTADQPDQDPVQCFRARPPPRDTHRVVVVPPDDDDDDPPDPDDPPDDDDPQWDWDCDPNDTDIGGDPDDPVVVVVVVVCVVVVVVVVVVCCVVPVVVVVD

Sequence (109 aa):
MSTNCAKCKKTMDAAPYSKEHNALVCGHCGYLLRIETLRGKKGADQQESGGRLQVPLPKGVTLSGEKGALVIRTRWFEKSYLILALFTLLFDGALALWYTSLFGLDAVG

Mean predicted aligned error: 19.08 Å

Radius of gyration: 36.45 Å; Cα contacts (8 Å, |Δi|>4): 73; chains: 1; bounding box: 67×19×100 Å